Protein AF-K5C7A8-F1 (afdb_monomer_lite)

Radius of gyration: 26.24 Å; chains: 1; bounding box: 73×36×78 Å

Secondary structure (DSSP, 8-state):
----HHHHHHHHHHHHHHHHHHHHHHHHHHHHHHHHHHHHHHHHHHHHHHHHHHHHHHHHH-GGGGG-HHHHHHHHHHHHHHHHHHHHTHHHHHHHTT-TTHHHHHHHHHHHHTT--SHHHHHHHHTTTS--STT-HHHHHHHHS-HHHHHHHHHHHHHHHT-PPPS--

Structure (mmCIF, N/CA/C/O backbone):
data_AF-K5C7A8-F1
#
_entry.id   AF-K5C7A8-F1
#
loop_
_atom_site.group_PDB
_atom_site.id
_atom_site.type_symbol
_atom_site.label_atom_id
_atom_site.label_alt_id
_atom_site.label_comp_id
_atom_site.label_asym_id
_atom_site.label_entity_id
_atom_site.label_seq_id
_atom_site.pdbx_PDB_ins_code
_atom_site.Cartn_x
_atom_site.Cartn_y
_atom_site.Cartn_z
_atom_site.occupancy
_atom_site.B_iso_or_equiv
_atom_site.auth_seq_id
_atom_site.auth_comp_id
_atom_site.auth_asym_id
_atom_site.auth_atom_id
_atom_site.pdbx_PDB_model_num
ATOM 1 N N . MET A 1 1 ? -51.644 3.181 51.673 1.00 50.56 1 MET A N 1
ATOM 2 C CA . MET A 1 1 ? -50.481 2.270 51.764 1.00 50.56 1 MET A CA 1
ATOM 3 C C . MET A 1 1 ? -49.276 3.077 52.229 1.00 50.56 1 MET A C 1
ATOM 5 O O . MET A 1 1 ? -48.975 4.076 51.592 1.00 50.56 1 MET A O 1
ATOM 9 N N . ARG A 1 2 ? -48.647 2.728 53.361 1.00 65.00 2 ARG A N 1
ATOM 10 C CA . ARG A 1 2 ? -47.401 3.362 53.831 1.00 65.00 2 ARG A CA 1
ATOM 11 C C . ARG A 1 2 ? -46.245 2.425 53.489 1.00 65.00 2 ARG A C 1
ATOM 13 O O . ARG A 1 2 ? -46.192 1.329 54.034 1.00 65.00 2 ARG A O 1
ATOM 20 N N . PHE A 1 3 ? -45.373 2.838 52.574 1.00 69.94 3 PHE A N 1
ATOM 21 C CA . PHE A 1 3 ? -44.131 2.118 52.298 1.00 69.94 3 PHE A CA 1
ATOM 22 C C . PHE A 1 3 ? -43.175 2.286 53.477 1.00 69.94 3 PHE A C 1
ATOM 24 O O . PHE A 1 3 ? -43.045 3.386 54.021 1.00 69.94 3 PHE A O 1
ATOM 31 N N . THR A 1 4 ? -42.522 1.203 53.891 1.00 84.62 4 THR A N 1
ATOM 32 C CA . THR A 1 4 ? -41.481 1.277 54.920 1.00 84.62 4 THR A CA 1
ATOM 33 C C . THR A 1 4 ? -40.178 1.791 54.305 1.00 84.62 4 THR A C 1
ATOM 35 O O . THR A 1 4 ? -39.894 1.563 53.129 1.00 84.62 4 THR A O 1
ATOM 38 N N . LEU A 1 5 ? -39.360 2.492 55.095 1.00 84.06 5 LEU A N 1
ATOM 39 C CA . LEU A 1 5 ? -38.077 3.053 54.646 1.00 84.06 5 LEU A CA 1
ATOM 40 C C . LEU A 1 5 ? -37.174 1.989 53.989 1.00 84.06 5 LEU A C 1
ATOM 42 O O . LEU A 1 5 ? -36.522 2.246 52.981 1.00 84.06 5 LEU A O 1
ATOM 46 N N . THR A 1 6 ? -37.191 0.771 54.533 1.00 86.00 6 THR A N 1
ATOM 47 C CA . THR A 1 6 ? -36.468 -0.395 54.013 1.00 86.00 6 THR A CA 1
ATOM 48 C C . THR A 1 6 ? -36.939 -0.823 52.628 1.00 86.00 6 THR A C 1
ATOM 50 O O . THR A 1 6 ? -36.096 -1.166 51.801 1.00 86.00 6 THR A O 1
ATOM 53 N N . GLN A 1 7 ? -38.247 -0.770 52.344 1.00 85.94 7 GLN A N 1
ATOM 54 C CA . GLN A 1 7 ? -38.786 -1.060 51.010 1.00 85.94 7 GLN A CA 1
ATOM 55 C C . GLN A 1 7 ? -38.307 -0.024 49.994 1.00 85.94 7 GLN A C 1
ATOM 57 O O . GLN A 1 7 ? -37.833 -0.401 48.931 1.00 85.94 7 GLN A O 1
ATOM 62 N N . ILE A 1 8 ? -38.343 1.264 50.350 1.00 87.12 8 ILE A N 1
ATOM 63 C CA . ILE A 1 8 ? -37.875 2.345 49.471 1.00 87.12 8 ILE A CA 1
ATOM 64 C C . ILE A 1 8 ? -36.382 2.165 49.157 1.00 87.12 8 ILE A C 1
ATOM 66 O O . ILE A 1 8 ? -36.002 2.149 47.986 1.00 87.12 8 ILE A O 1
ATOM 70 N N . LEU A 1 9 ? -35.553 1.946 50.184 1.00 89.12 9 LEU A N 1
ATOM 71 C CA . LEU A 1 9 ? -34.108 1.723 50.043 1.00 89.12 9 LEU A CA 1
ATOM 72 C C . LEU A 1 9 ? -33.773 0.515 49.162 1.00 89.12 9 LEU A C 1
ATOM 74 O O . LEU A 1 9 ? -32.900 0.618 48.303 1.00 89.12 9 LEU A O 1
ATOM 78 N N . THR A 1 10 ? -34.473 -0.609 49.331 1.00 90.00 10 THR A N 1
ATOM 79 C CA . THR A 1 10 ? -34.242 -1.800 48.496 1.00 90.00 10 THR A CA 1
ATOM 80 C C . THR A 1 10 ? -34.631 -1.561 47.043 1.00 90.00 10 THR A C 1
ATOM 82 O O . THR A 1 10 ? -33.843 -1.895 46.161 1.00 90.00 10 THR A O 1
ATOM 85 N N . THR A 1 11 ? -35.77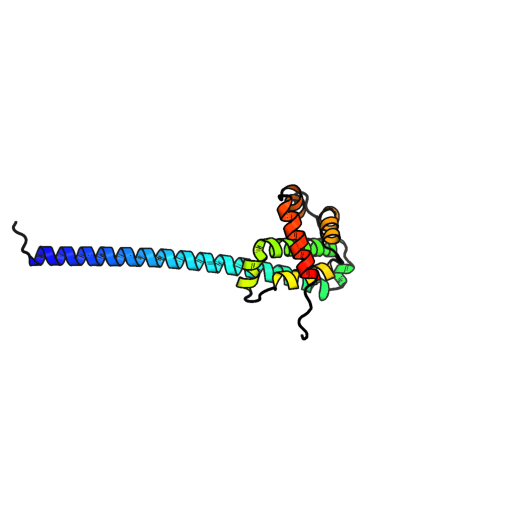1 -0.920 46.761 1.00 88.88 11 THR A N 1
ATOM 86 C CA . THR A 1 11 ? -36.122 -0.564 45.373 1.00 88.88 11 THR A CA 1
ATOM 87 C C . THR A 1 11 ? -35.112 0.383 44.736 1.00 88.88 11 THR A C 1
ATOM 89 O O . THR A 1 11 ? -34.716 0.154 43.596 1.00 88.88 11 THR A O 1
ATOM 92 N N . VAL A 1 12 ? -34.652 1.411 45.456 1.00 90.69 12 VAL A N 1
ATOM 93 C CA . VAL A 1 12 ? -33.639 2.343 44.936 1.00 90.69 12 VAL A CA 1
ATOM 94 C C . VAL A 1 12 ? -32.332 1.611 44.645 1.00 90.69 12 VAL A C 1
ATOM 96 O O . VAL A 1 12 ? -31.749 1.820 43.584 1.00 90.69 12 VAL A O 1
ATOM 99 N N . LEU A 1 13 ? -31.902 0.712 45.536 1.00 93.31 13 LEU A N 1
ATOM 100 C CA . LEU A 1 13 ? -30.698 -0.089 45.333 1.00 93.31 13 LEU A CA 1
ATOM 101 C C . LEU A 1 13 ? -30.821 -0.979 44.090 1.00 93.31 13 LEU A C 1
ATOM 103 O O . LEU A 1 13 ? -29.916 -0.980 43.263 1.00 93.31 13 LEU A O 1
ATOM 107 N N . VAL A 1 14 ? -31.941 -1.692 43.926 1.00 92.75 14 VAL A N 1
ATOM 108 C CA . VAL A 1 14 ? -32.181 -2.575 42.771 1.00 92.75 14 VAL A CA 1
ATOM 109 C C . VAL A 1 14 ? -32.202 -1.785 41.463 1.00 92.75 14 VAL A C 1
ATOM 111 O O . VAL A 1 14 ? -31.564 -2.194 40.495 1.00 92.75 14 VAL A O 1
ATOM 114 N N . VAL A 1 15 ? -32.881 -0.635 41.432 1.00 91.94 15 VAL A N 1
ATOM 115 C CA . VAL A 1 15 ? -32.921 0.234 40.245 1.00 91.94 15 VAL A CA 1
ATOM 116 C C . VAL A 1 15 ? -31.531 0.784 39.926 1.00 91.94 15 VAL A C 1
ATOM 118 O O . VAL A 1 15 ? -31.113 0.740 38.770 1.00 91.94 15 VAL A O 1
ATOM 121 N N . ALA A 1 16 ? -30.784 1.247 40.931 1.00 91.06 16 ALA A N 1
ATOM 122 C CA . ALA A 1 16 ? -29.423 1.745 40.745 1.00 91.06 16 ALA A CA 1
ATOM 123 C C . ALA A 1 16 ? -28.480 0.653 40.213 1.00 91.06 16 ALA A C 1
ATOM 125 O O . ALA A 1 16 ? -27.712 0.907 39.285 1.00 91.06 16 ALA A O 1
ATOM 126 N N . LEU A 1 17 ? -28.576 -0.572 40.743 1.00 92.88 17 LEU A N 1
ATOM 127 C CA . LEU A 1 17 ? -27.796 -1.720 40.272 1.00 92.88 17 LEU A CA 1
ATOM 128 C C . LEU A 1 17 ? -28.170 -2.100 38.834 1.00 92.88 17 LEU A C 1
ATOM 130 O O . LEU A 1 17 ? -27.284 -2.338 38.016 1.00 92.88 17 LEU A O 1
ATOM 134 N N . GLY A 1 18 ? -29.466 -2.102 38.508 1.00 9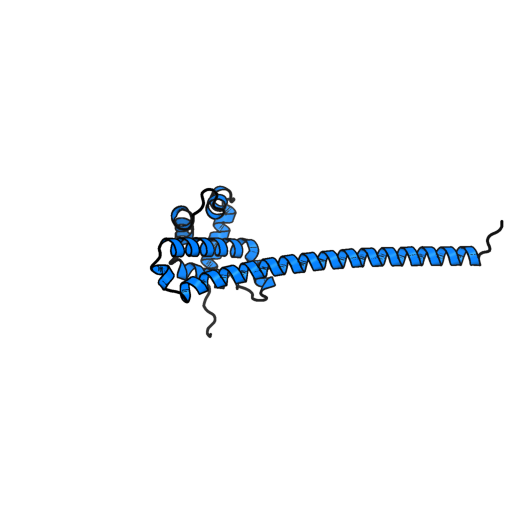1.25 18 GLY A N 1
ATOM 135 C CA . GLY A 1 18 ? -29.963 -2.364 37.158 1.00 91.25 18 GLY A CA 1
ATOM 136 C C . GLY A 1 18 ? -29.453 -1.342 36.141 1.00 91.25 18 GLY A C 1
ATOM 137 O O . GLY A 1 18 ? -28.914 -1.723 35.103 1.00 91.25 18 GLY A O 1
ATOM 138 N N . LEU A 1 19 ? -29.537 -0.047 36.459 1.00 92.19 19 LEU A N 1
ATOM 139 C CA . LEU A 1 19 ? -29.013 1.022 35.603 1.00 92.19 19 LEU A CA 1
ATOM 140 C C . LEU A 1 19 ? -27.489 0.934 35.440 1.00 92.19 19 LEU A C 1
ATOM 142 O O . LEU A 1 19 ? -26.982 1.111 34.332 1.00 92.19 19 LEU A O 1
ATOM 146 N N . ALA A 1 20 ? -26.755 0.616 36.512 1.00 90.31 20 ALA A N 1
ATOM 147 C CA . ALA A 1 20 ? -25.307 0.431 36.453 1.00 90.31 20 ALA A CA 1
ATOM 148 C C . ALA A 1 20 ? -24.909 -0.761 35.563 1.00 90.31 20 ALA A C 1
ATOM 150 O O . ALA A 1 20 ? -23.970 -0.646 34.770 1.00 90.31 20 ALA A O 1
ATOM 151 N N . LEU A 1 21 ? -25.639 -1.879 35.647 1.00 92.69 21 LEU A N 1
ATOM 152 C CA . LEU A 1 21 ? -25.428 -3.061 34.807 1.00 92.69 21 LEU A CA 1
ATOM 153 C C . LEU A 1 21 ? -25.701 -2.762 33.330 1.00 92.69 21 LEU A C 1
ATOM 155 O O . LEU A 1 21 ? -24.845 -3.045 32.494 1.00 92.69 21 LEU A O 1
ATOM 159 N N . VAL A 1 22 ? -26.832 -2.123 33.013 1.00 92.94 22 VAL A N 1
ATOM 160 C CA . VAL A 1 22 ? -27.176 -1.728 31.634 1.00 92.94 22 VAL A CA 1
ATOM 161 C C . VAL A 1 22 ? -26.140 -0.752 31.073 1.00 92.94 22 VAL A C 1
ATOM 163 O O . VAL A 1 22 ? -25.651 -0.939 29.958 1.00 92.94 22 VAL A O 1
ATOM 166 N N . GLY A 1 23 ? -25.732 0.249 31.859 1.00 90.19 23 GLY A N 1
ATOM 167 C CA . GLY A 1 23 ? -24.693 1.199 31.457 1.00 90.19 23 GLY A CA 1
ATOM 168 C C . GLY A 1 23 ? -23.325 0.539 31.248 1.00 90.19 23 GLY A C 1
ATOM 169 O O . GLY A 1 23 ? -22.569 0.928 30.356 1.00 90.19 23 GLY A O 1
ATOM 170 N N . SER A 1 24 ? -22.989 -0.483 32.038 1.00 91.88 24 SER A N 1
ATOM 171 C CA . SER A 1 24 ? -21.784 -1.287 31.820 1.00 91.88 24 SER A CA 1
ATOM 172 C C . SER A 1 24 ? -21.881 -2.108 30.533 1.00 91.88 24 SER A C 1
ATOM 174 O O . SER A 1 24 ? -20.982 -2.045 29.695 1.00 91.88 24 SER A O 1
ATOM 176 N N . GLN A 1 25 ? -22.995 -2.815 30.330 1.00 93.88 25 GLN A N 1
ATOM 177 C CA . GLN A 1 25 ? -23.234 -3.642 29.148 1.00 93.88 25 GLN A CA 1
ATOM 178 C C . GLN A 1 25 ? -23.166 -2.822 27.857 1.00 93.88 25 GLN A C 1
ATOM 180 O O . GLN A 1 25 ? -22.509 -3.242 26.908 1.00 93.88 25 GLN A O 1
ATOM 185 N N . PHE A 1 26 ? -23.761 -1.628 27.838 1.00 93.94 26 PHE A N 1
ATOM 186 C CA . PHE A 1 26 ? -23.703 -0.736 26.682 1.00 93.94 26 PHE A CA 1
ATOM 187 C C . PHE A 1 26 ? -22.263 -0.312 26.349 1.00 93.94 26 PHE A C 1
ATOM 189 O O . PHE A 1 26 ? -21.835 -0.412 25.201 1.00 93.94 26 PHE A O 1
ATOM 196 N N . ARG A 1 27 ? -21.467 0.073 27.359 1.00 93.38 27 ARG A N 1
ATOM 197 C CA . ARG A 1 27 ? -20.040 0.394 27.164 1.00 93.38 27 ARG A CA 1
ATOM 198 C C . ARG A 1 27 ? -19.242 -0.806 26.657 1.00 93.38 27 ARG A C 1
ATOM 200 O O . ARG A 1 27 ? -18.362 -0.638 25.816 1.00 93.38 27 ARG A O 1
ATOM 207 N N . HIS A 1 28 ? -19.536 -2.008 27.150 1.00 93.50 28 HIS A N 1
ATOM 208 C CA . HIS A 1 28 ? -18.898 -3.230 26.663 1.00 93.50 28 HIS A CA 1
ATOM 209 C C . HIS A 1 28 ? -19.262 -3.524 25.206 1.00 93.50 28 HIS A C 1
ATOM 211 O O . HIS A 1 28 ? -18.361 -3.796 24.419 1.00 93.50 28 HIS A O 1
ATOM 217 N N . GLN A 1 29 ? -20.532 -3.395 24.820 1.00 94.19 29 GLN A N 1
ATOM 218 C CA . GLN A 1 29 ? -20.968 -3.577 23.431 1.00 94.19 29 GLN A CA 1
ATOM 219 C C . GLN A 1 29 ? -20.298 -2.578 22.484 1.00 94.19 29 GLN A C 1
ATOM 221 O O . GLN A 1 29 ? -19.803 -2.974 21.433 1.00 94.19 29 GLN A O 1
ATOM 226 N N . GLN A 1 30 ? -20.199 -1.306 22.878 1.00 94.06 30 GLN A N 1
ATOM 227 C CA . GLN A 1 30 ? -19.485 -0.297 22.090 1.00 94.06 30 GLN A CA 1
ATOM 228 C C . GLN A 1 30 ? -18.001 -0.634 21.916 1.00 94.06 30 GLN A C 1
ATOM 230 O O . GLN A 1 30 ? -17.461 -0.489 20.822 1.00 94.06 30 GLN A O 1
ATOM 235 N N . ARG A 1 31 ? -17.337 -1.108 22.978 1.00 93.94 31 ARG A N 1
ATOM 236 C CA . ARG A 1 31 ? -15.931 -1.533 22.904 1.00 93.94 31 ARG A CA 1
ATOM 237 C C . ARG A 1 31 ? -15.744 -2.740 21.993 1.00 93.94 31 ARG A C 1
ATOM 239 O O . ARG A 1 31 ? -14.798 -2.747 21.217 1.00 93.94 31 ARG A O 1
ATOM 246 N N . ILE A 1 32 ? -16.632 -3.731 22.073 1.00 94.56 32 ILE A N 1
ATOM 247 C CA . ILE A 1 32 ? -16.585 -4.912 21.202 1.00 94.56 32 ILE A CA 1
ATOM 248 C C . ILE A 1 32 ? -16.750 -4.487 19.741 1.00 94.56 32 ILE A C 1
ATOM 250 O O . ILE A 1 32 ? -15.890 -4.811 18.934 1.00 94.56 32 ILE A O 1
ATOM 254 N N . ALA A 1 33 ? -17.763 -3.676 19.421 1.00 93.62 33 ALA A N 1
ATOM 255 C CA . ALA A 1 33 ? -17.981 -3.192 18.057 1.00 93.62 33 ALA A CA 1
ATOM 256 C C . ALA A 1 33 ? -16.785 -2.383 17.518 1.00 93.62 33 ALA A C 1
ATOM 258 O O . ALA A 1 33 ? -16.401 -2.526 16.358 1.00 93.62 33 ALA A O 1
ATOM 259 N N . ALA A 1 34 ? -16.157 -1.558 18.365 1.00 93.12 34 ALA A N 1
ATOM 260 C CA . ALA A 1 34 ? -14.951 -0.821 17.993 1.00 93.12 34 ALA A CA 1
ATOM 261 C C . ALA A 1 34 ? -13.762 -1.755 17.705 1.00 93.12 34 ALA A C 1
ATOM 263 O O . ALA A 1 34 ? -13.042 -1.545 16.730 1.00 93.12 34 ALA A O 1
ATOM 264 N N . LEU A 1 35 ? -13.574 -2.801 18.516 1.00 94.31 35 LEU A N 1
ATOM 265 C CA . LEU A 1 35 ? -12.527 -3.806 18.307 1.00 94.31 35 LEU A CA 1
ATOM 266 C C . LEU A 1 35 ? -12.779 -4.647 17.052 1.00 94.31 35 LEU A C 1
ATOM 268 O O . LEU A 1 35 ? -11.846 -4.895 16.296 1.00 94.31 35 LEU A O 1
ATOM 272 N N . GLU A 1 36 ? -14.023 -5.050 16.799 1.00 94.62 36 GLU A N 1
ATOM 273 C CA . GLU A 1 36 ? -14.407 -5.772 15.581 1.00 94.62 36 GLU A CA 1
ATOM 274 C C . GLU A 1 36 ? -14.123 -4.937 14.332 1.00 94.62 36 GLU A C 1
ATOM 276 O O . GLU A 1 36 ? -13.540 -5.439 13.370 1.00 94.62 36 GLU A O 1
ATOM 281 N N . HIS A 1 37 ? -14.465 -3.646 14.364 1.00 93.69 37 HIS A N 1
ATOM 282 C CA . HIS A 1 37 ? -14.154 -2.739 13.267 1.00 93.69 37 HIS A CA 1
ATOM 283 C C . HIS A 1 37 ? -12.642 -2.583 13.067 1.00 93.69 37 HIS A C 1
ATOM 285 O O . HIS A 1 37 ? -12.168 -2.659 11.935 1.00 93.69 37 HIS A O 1
ATOM 291 N N . ALA A 1 38 ? -11.876 -2.413 14.149 1.00 91.25 38 ALA A N 1
ATOM 292 C CA . ALA A 1 38 ? -10.421 -2.303 14.080 1.00 91.25 38 ALA A CA 1
ATOM 293 C C . ALA A 1 38 ? -9.773 -3.577 13.511 1.00 91.25 38 ALA A C 1
ATOM 295 O O . ALA A 1 38 ? -8.923 -3.486 12.628 1.00 91.25 38 ALA A O 1
ATOM 296 N N . LEU A 1 39 ? -10.220 -4.760 13.948 1.00 93.31 39 LEU A N 1
ATOM 297 C CA . LEU A 1 39 ? -9.759 -6.046 13.414 1.00 93.31 39 LEU A CA 1
ATOM 298 C C . LEU A 1 39 ? -10.098 -6.206 11.932 1.00 93.31 39 LEU A C 1
ATOM 300 O O . LEU A 1 39 ? -9.276 -6.701 11.162 1.00 93.31 39 LEU A O 1
ATOM 304 N N . TYR A 1 40 ? -11.297 -5.793 11.520 1.00 93.75 40 TYR A N 1
ATOM 305 C CA . TYR A 1 40 ? -11.693 -5.824 10.117 1.00 93.75 40 TYR A CA 1
ATOM 306 C C . TYR A 1 40 ? -10.811 -4.912 9.254 1.00 93.75 40 TYR A C 1
ATOM 308 O O . TYR A 1 40 ? -10.354 -5.339 8.195 1.00 93.75 40 TYR A O 1
ATOM 316 N N . GLN A 1 41 ? -10.526 -3.687 9.714 1.00 93.00 41 GLN A N 1
ATOM 317 C CA . GLN A 1 41 ? -9.629 -2.775 8.996 1.00 93.00 41 GLN A CA 1
ATOM 318 C C . GLN A 1 41 ? -8.209 -3.331 8.914 1.00 93.00 41 GLN A C 1
ATOM 320 O O . GLN A 1 41 ? -7.677 -3.424 7.815 1.00 93.00 41 GLN A O 1
ATOM 325 N N . ALA A 1 42 ? -7.646 -3.805 10.029 1.00 91.62 42 ALA A N 1
ATOM 326 C CA . ALA A 1 42 ? -6.303 -4.380 10.047 1.00 91.62 42 ALA A CA 1
ATOM 327 C C . ALA A 1 42 ? -6.171 -5.570 9.082 1.00 91.62 42 ALA A C 1
ATOM 329 O O . ALA A 1 42 ? -5.217 -5.641 8.315 1.00 91.62 42 ALA A O 1
ATOM 330 N N . ARG A 1 43 ? -7.163 -6.472 9.036 1.00 93.62 43 ARG A N 1
ATOM 331 C CA . ARG A 1 43 ? -7.176 -7.579 8.061 1.00 93.62 43 ARG A CA 1
ATOM 332 C C . ARG A 1 43 ? -7.233 -7.092 6.619 1.00 93.62 43 ARG A C 1
ATOM 334 O O . ARG A 1 43 ? -6.579 -7.671 5.759 1.00 93.62 43 ARG A O 1
ATOM 341 N N . LYS A 1 44 ? -8.017 -6.048 6.349 1.00 94.62 44 LYS A N 1
ATOM 342 C CA . LYS A 1 44 ? -8.076 -5.431 5.022 1.00 94.62 44 LYS A CA 1
ATOM 343 C C . LYS A 1 44 ? -6.717 -4.838 4.634 1.00 94.62 44 LYS A C 1
ATOM 345 O O . LYS A 1 44 ? -6.303 -5.010 3.494 1.00 94.62 44 LYS A O 1
ATOM 350 N N . ASP A 1 45 ? -6.037 -4.173 5.563 1.00 94.38 45 ASP A N 1
ATOM 351 C CA . ASP A 1 45 ? -4.698 -3.612 5.356 1.00 94.38 45 ASP A CA 1
ATOM 352 C C . ASP A 1 45 ? -3.649 -4.697 5.089 1.00 94.38 45 ASP A C 1
ATOM 354 O O . ASP A 1 45 ? -2.910 -4.601 4.110 1.00 94.38 45 ASP A O 1
ATOM 358 N N . MET A 1 46 ? -3.644 -5.778 5.877 1.00 93.50 46 MET A N 1
ATOM 359 C CA . MET A 1 46 ? -2.767 -6.931 5.627 1.00 93.50 46 MET A CA 1
ATOM 360 C C . MET A 1 46 ? -3.039 -7.563 4.259 1.00 93.50 46 MET A C 1
ATOM 362 O O . MET A 1 46 ? -2.100 -7.857 3.529 1.00 93.50 46 MET A O 1
ATOM 366 N N . ALA A 1 47 ? -4.308 -7.709 3.866 1.00 94.50 47 ALA A N 1
ATOM 367 C CA . ALA A 1 47 ? -4.656 -8.264 2.560 1.00 94.50 47 ALA A CA 1
ATOM 368 C C . ALA A 1 47 ? -4.133 -7.405 1.395 1.00 94.50 47 ALA A C 1
ATOM 370 O O . ALA A 1 47 ? -3.730 -7.950 0.370 1.00 94.50 47 ALA A O 1
ATOM 371 N N . ILE A 1 48 ? -4.107 -6.073 1.541 1.00 93.56 48 ILE A N 1
ATOM 372 C CA . ILE A 1 48 ? -3.509 -5.173 0.541 1.00 93.56 48 ILE A CA 1
ATOM 373 C C . ILE A 1 48 ? -1.997 -5.418 0.436 1.00 93.56 48 ILE A C 1
ATOM 375 O O . ILE A 1 48 ? -1.472 -5.518 -0.675 1.00 93.56 48 ILE A O 1
ATOM 379 N N . ALA A 1 49 ? -1.314 -5.555 1.575 1.00 93.75 49 ALA A N 1
ATOM 380 C CA . ALA A 1 49 ? 0.119 -5.835 1.619 1.00 93.75 49 ALA A CA 1
ATOM 381 C C . ALA A 1 49 ? 0.466 -7.191 0.981 1.00 93.75 49 ALA A C 1
ATOM 383 O O . ALA A 1 49 ? 1.334 -7.285 0.109 1.00 93.75 49 ALA A O 1
ATOM 384 N N . GLU A 1 50 ? -0.261 -8.241 1.368 1.00 94.81 50 GLU A N 1
ATOM 385 C CA . GLU A 1 50 ? -0.091 -9.597 0.842 1.00 94.81 50 GLU A CA 1
ATOM 386 C C . GLU A 1 50 ? -0.355 -9.656 -0.663 1.00 94.81 50 GLU A C 1
ATOM 388 O O . GLU A 1 50 ? 0.435 -10.244 -1.401 1.00 94.81 50 GLU A O 1
ATOM 393 N N . TYR A 1 51 ? -1.420 -9.001 -1.134 1.00 95.38 51 TYR A N 1
ATOM 394 C CA . TYR A 1 51 ? -1.761 -8.946 -2.553 1.00 95.38 51 TYR A CA 1
ATOM 395 C C . TYR A 1 51 ? -0.663 -8.281 -3.392 1.00 95.38 51 TYR A C 1
ATOM 397 O O . TYR A 1 51 ? -0.258 -8.817 -4.430 1.00 95.38 51 TYR A O 1
ATOM 405 N N . GLY A 1 52 ? -0.142 -7.139 -2.930 1.00 93.00 52 GLY A N 1
ATOM 406 C CA . GLY A 1 52 ? 0.963 -6.457 -3.600 1.00 93.00 52 GLY A CA 1
ATOM 407 C C . GLY A 1 52 ? 2.207 -7.342 -3.668 1.00 93.00 52 GLY A C 1
ATOM 408 O O . GLY A 1 52 ? 2.775 -7.540 -4.744 1.00 93.00 52 GLY A O 1
ATOM 409 N N . SER A 1 53 ? 2.597 -7.937 -2.537 1.00 93.69 53 SER A N 1
ATOM 410 C CA . SER A 1 53 ? 3.754 -8.838 -2.467 1.00 93.69 53 SER A CA 1
ATOM 411 C C . SER A 1 53 ? 3.603 -10.052 -3.389 1.00 93.69 53 SER A C 1
ATOM 413 O O . SER A 1 53 ? 4.535 -10.374 -4.129 1.00 93.69 53 SER A O 1
ATOM 415 N N . ALA A 1 54 ? 2.425 -10.683 -3.403 1.00 94.62 54 ALA A N 1
ATOM 416 C CA . ALA A 1 54 ? 2.127 -11.817 -4.271 1.00 94.62 54 ALA A CA 1
ATOM 417 C C . ALA A 1 54 ? 2.222 -11.439 -5.756 1.00 94.62 54 ALA A C 1
ATOM 419 O O . ALA A 1 54 ? 2.791 -12.193 -6.540 1.00 94.62 54 ALA A O 1
ATOM 420 N N . SER A 1 55 ? 1.740 -10.254 -6.140 1.00 93.62 55 SER A N 1
ATOM 421 C CA . SER A 1 55 ? 1.827 -9.764 -7.524 1.00 93.62 55 SER A CA 1
ATOM 422 C C . SER A 1 55 ? 3.280 -9.604 -7.988 1.00 93.62 55 SER A C 1
ATOM 424 O O . SER A 1 55 ? 3.629 -10.033 -9.087 1.00 93.62 55 SER A O 1
ATOM 426 N N . CYS A 1 56 ? 4.156 -9.072 -7.127 1.00 93.50 56 CYS A N 1
ATOM 427 C CA . CYS A 1 56 ? 5.595 -9.001 -7.400 1.00 93.50 56 CYS A CA 1
ATOM 428 C C . CYS A 1 56 ? 6.239 -10.395 -7.480 1.00 93.50 56 CYS A C 1
ATOM 430 O O . CYS A 1 56 ? 6.993 -10.677 -8.408 1.00 93.50 56 CYS A O 1
ATOM 432 N N . GLN A 1 57 ? 5.918 -11.284 -6.535 1.00 94.06 57 GLN A N 1
ATOM 433 C CA . GLN A 1 57 ? 6.432 -12.660 -6.514 1.00 94.06 57 GLN A CA 1
ATOM 434 C C . GLN A 1 57 ? 6.026 -13.453 -7.758 1.00 94.06 57 GLN A C 1
ATOM 436 O O . GLN A 1 57 ? 6.817 -14.256 -8.248 1.00 94.06 57 GLN A O 1
ATOM 441 N N . LEU A 1 58 ? 4.820 -13.225 -8.287 1.00 92.38 58 LEU A N 1
ATOM 442 C CA . LEU A 1 58 ? 4.381 -13.856 -9.526 1.00 92.38 58 LEU A CA 1
ATOM 443 C C . LEU A 1 58 ? 5.304 -13.486 -10.689 1.00 92.38 58 LEU A C 1
ATOM 445 O O . LEU A 1 58 ? 5.744 -14.388 -11.390 1.00 92.38 58 LEU A O 1
ATOM 449 N N . LEU A 1 59 ? 5.661 -12.212 -10.872 1.00 89.75 59 LEU A N 1
ATOM 450 C CA . LEU A 1 59 ? 6.605 -11.828 -11.933 1.00 89.75 59 LEU A CA 1
ATOM 451 C C . LEU A 1 59 ? 8.010 -12.402 -11.715 1.00 89.75 59 LEU A C 1
ATOM 453 O O . LEU A 1 59 ? 8.636 -12.867 -12.664 1.00 89.75 59 LEU A O 1
ATOM 457 N N . GLU A 1 60 ? 8.501 -12.407 -10.476 1.00 90.62 60 GLU A N 1
ATOM 458 C CA . GLU A 1 60 ? 9.859 -12.871 -10.165 1.00 90.62 60 GLU A CA 1
ATOM 459 C C . GLU A 1 60 ? 10.036 -14.385 -10.319 1.00 90.62 60 GLU A C 1
ATOM 461 O O . GLU A 1 60 ? 11.046 -14.846 -10.853 1.00 90.62 60 GLU A O 1
ATOM 466 N N . PHE A 1 61 ? 9.071 -15.178 -9.848 1.00 91.56 61 PHE A N 1
ATOM 467 C CA . PHE A 1 61 ? 9.181 -16.639 -9.849 1.00 91.56 61 PHE A CA 1
ATOM 468 C C . PHE A 1 61 ? 8.692 -17.287 -11.143 1.00 91.56 61 PHE A C 1
ATOM 470 O O . PHE A 1 61 ? 8.964 -18.467 -11.387 1.00 91.56 61 PHE A O 1
ATOM 477 N N . HIS A 1 62 ? 7.994 -16.536 -11.992 1.00 88.56 62 HIS A N 1
ATOM 478 C CA . HIS A 1 62 ? 7.407 -17.049 -13.221 1.00 88.56 62 HIS A CA 1
ATOM 479 C C . HIS A 1 62 ? 7.813 -16.199 -14.431 1.00 88.56 62 HIS A C 1
ATOM 481 O O . HIS A 1 62 ? 6.988 -15.492 -15.007 1.00 88.56 62 HIS A O 1
ATOM 487 N N . PRO A 1 63 ? 9.073 -16.322 -14.891 1.00 82.19 63 PRO A N 1
ATOM 488 C CA . PRO A 1 63 ? 9.595 -15.506 -15.986 1.00 82.19 63 PRO A CA 1
ATOM 489 C C . PRO A 1 63 ? 8.859 -15.708 -17.321 1.00 82.19 63 PRO A C 1
ATOM 491 O O . PRO A 1 63 ? 8.921 -14.842 -18.183 1.00 82.19 63 PRO A O 1
ATOM 494 N N . HIS A 1 64 ? 8.095 -16.793 -17.483 1.00 86.81 64 HIS A N 1
ATOM 495 C CA . HIS A 1 64 ? 7.230 -16.995 -18.650 1.00 86.81 64 HIS A CA 1
ATOM 496 C C . HIS A 1 64 ? 6.142 -15.919 -18.797 1.00 86.81 64 HIS A C 1
ATOM 498 O O . HIS A 1 64 ? 5.606 -15.746 -19.888 1.00 86.81 64 HIS A O 1
ATOM 504 N N . PHE A 1 65 ? 5.814 -15.172 -17.734 1.00 85.25 65 PHE A N 1
ATOM 505 C CA . PHE A 1 65 ? 4.931 -14.014 -17.855 1.00 85.25 65 PHE A CA 1
ATOM 506 C C . PHE A 1 65 ? 5.530 -12.916 -18.734 1.00 85.25 65 PHE A C 1
ATOM 508 O O . PHE A 1 65 ? 4.765 -12.219 -19.391 1.00 85.25 65 PHE A O 1
ATOM 515 N N . TYR A 1 66 ? 6.860 -12.787 -18.815 1.00 84.62 66 TYR A N 1
ATOM 516 C CA . TYR A 1 66 ? 7.498 -11.831 -19.727 1.00 84.62 66 TYR A CA 1
ATOM 517 C C . TYR A 1 66 ? 7.291 -12.194 -21.205 1.00 84.62 66 TYR A C 1
ATOM 519 O O . TYR A 1 66 ? 7.292 -11.304 -22.054 1.00 84.62 66 TYR A O 1
ATOM 527 N N . ASP A 1 67 ? 7.057 -13.475 -21.504 1.00 89.50 67 ASP A N 1
ATOM 528 C CA . ASP A 1 67 ? 6.806 -13.969 -22.861 1.00 89.50 67 ASP A CA 1
ATOM 529 C C . ASP A 1 67 ? 5.331 -13.820 -23.291 1.00 89.50 67 ASP A C 1
ATOM 531 O O . ASP A 1 67 ? 5.022 -13.947 -24.477 1.00 89.50 67 ASP A O 1
ATOM 535 N N . ASP A 1 68 ? 4.417 -13.523 -22.356 1.00 91.00 68 ASP A N 1
ATOM 536 C CA . ASP A 1 68 ? 3.007 -13.226 -22.630 1.00 91.00 68 ASP A CA 1
ATOM 537 C C . ASP A 1 68 ? 2.689 -11.740 -22.371 1.00 91.00 68 ASP A C 1
ATOM 539 O O . ASP A 1 68 ? 2.443 -11.336 -21.227 1.00 91.00 68 ASP A O 1
ATOM 543 N N . PRO A 1 69 ? 2.592 -10.913 -23.430 1.00 88.06 69 PRO A N 1
ATOM 544 C CA . PRO A 1 69 ? 2.317 -9.486 -23.303 1.00 88.06 69 PRO A CA 1
ATOM 545 C C . PRO A 1 69 ? 1.019 -9.159 -22.558 1.00 88.06 69 PRO A C 1
ATOM 547 O O . PRO A 1 69 ? 0.927 -8.096 -21.943 1.00 88.06 69 PRO A O 1
ATOM 550 N N . SER A 1 70 ? 0.009 -10.034 -22.615 1.00 88.50 70 SER A N 1
ATOM 551 C CA . SER A 1 70 ? -1.280 -9.784 -21.961 1.00 88.50 70 SER A CA 1
ATOM 552 C C . SER A 1 70 ? -1.166 -9.974 -20.453 1.00 88.50 70 SER A C 1
ATOM 554 O O . SER A 1 70 ? -1.580 -9.099 -19.690 1.00 88.50 70 SER A O 1
ATOM 556 N N . SER A 1 71 ? -0.550 -11.079 -20.029 1.00 88.62 71 SER A N 1
ATOM 557 C CA . SER A 1 71 ? -0.316 -11.370 -18.615 1.00 88.62 71 SER A CA 1
ATOM 558 C C . SER A 1 71 ? 0.676 -10.396 -17.984 1.00 88.62 71 SER A C 1
ATOM 560 O O . SER A 1 71 ? 0.419 -9.897 -16.890 1.00 88.62 71 SER A O 1
ATOM 562 N N . LEU A 1 72 ? 1.755 -10.040 -18.690 1.00 90.56 72 LEU A N 1
ATOM 563 C CA . LEU A 1 72 ? 2.697 -9.016 -18.231 1.00 90.56 72 LEU A CA 1
ATOM 564 C C . LEU A 1 72 ? 2.008 -7.662 -18.049 1.00 90.56 72 LEU A C 1
ATOM 566 O O . LEU A 1 72 ? 2.206 -6.984 -17.043 1.00 90.56 72 LEU A O 1
ATOM 570 N N . ARG A 1 73 ? 1.171 -7.260 -19.013 1.00 90.75 73 ARG A N 1
ATOM 571 C CA . ARG A 1 73 ? 0.421 -6.003 -18.933 1.00 90.75 73 ARG A CA 1
ATOM 572 C C . ARG A 1 73 ? -0.545 -5.998 -17.745 1.00 90.75 73 ARG A C 1
ATOM 574 O O . ARG A 1 73 ? -0.638 -4.980 -17.064 1.00 90.75 73 ARG A O 1
ATOM 581 N N . PHE A 1 74 ? -1.220 -7.116 -17.482 1.00 91.31 74 PHE A N 1
ATOM 582 C CA . PHE A 1 74 ? -2.086 -7.274 -16.313 1.00 91.31 74 PHE A CA 1
ATOM 583 C C . PHE A 1 74 ? -1.300 -7.191 -14.996 1.00 91.31 74 PHE A C 1
ATOM 585 O O . PHE A 1 74 ? -1.650 -6.403 -14.125 1.00 91.31 74 PHE A O 1
ATOM 592 N N . LEU A 1 75 ? -0.199 -7.932 -14.859 1.00 92.69 75 LEU A N 1
ATOM 593 C CA . L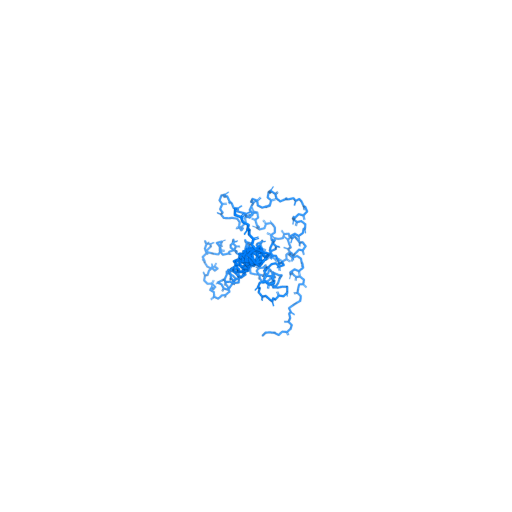EU A 1 75 ? 0.611 -7.905 -13.637 1.00 92.69 75 LEU A CA 1
ATOM 594 C C . LEU A 1 75 ? 1.236 -6.527 -13.392 1.00 92.69 75 LEU A C 1
ATOM 596 O O . LEU A 1 75 ? 1.224 -6.043 -12.263 1.00 92.69 75 LEU A O 1
ATOM 600 N N . ASN A 1 76 ? 1.701 -5.848 -14.442 1.00 93.69 76 ASN A N 1
ATOM 601 C CA . ASN A 1 76 ? 2.212 -4.484 -14.321 1.00 93.69 76 ASN A CA 1
ATOM 602 C C . ASN A 1 76 ? 1.141 -3.509 -13.815 1.00 93.69 76 ASN A C 1
ATOM 604 O O . ASN A 1 76 ? 1.436 -2.646 -12.988 1.00 93.69 76 ASN A O 1
ATOM 608 N N . HIS A 1 77 ? -0.102 -3.660 -14.282 1.00 93.38 77 HIS A N 1
ATOM 609 C CA . HIS A 1 77 ? -1.239 -2.900 -13.772 1.00 93.38 77 HIS A CA 1
ATOM 610 C C . HIS A 1 77 ? -1.481 -3.171 -12.282 1.00 93.38 77 HIS A C 1
ATOM 612 O O . HIS A 1 77 ? -1.536 -2.226 -11.495 1.00 93.38 77 HIS A O 1
ATOM 618 N N . GLU A 1 78 ? -1.575 -4.440 -11.874 1.00 94.12 78 GLU A N 1
ATOM 619 C CA . GLU A 1 78 ? -1.862 -4.798 -10.477 1.00 94.12 78 GLU A CA 1
ATOM 620 C C . GLU A 1 78 ? -0.752 -4.355 -9.517 1.00 94.12 78 GLU A C 1
ATOM 622 O O . GLU A 1 78 ? -1.027 -3.888 -8.408 1.00 94.12 78 GLU A O 1
ATOM 627 N N . ILE A 1 79 ? 0.510 -4.413 -9.949 1.00 95.19 79 ILE A N 1
ATOM 628 C CA . ILE A 1 79 ? 1.643 -3.898 -9.174 1.00 95.19 79 ILE A CA 1
ATOM 629 C C . ILE A 1 79 ? 1.572 -2.372 -9.067 1.00 95.19 79 ILE A C 1
ATOM 631 O O . ILE A 1 79 ? 1.720 -1.825 -7.972 1.00 95.19 79 ILE A O 1
ATOM 635 N N . ALA A 1 80 ? 1.296 -1.670 -10.169 1.00 94.38 80 ALA A N 1
ATOM 636 C CA . ALA A 1 80 ? 1.164 -0.215 -10.161 1.00 94.38 80 ALA A CA 1
ATOM 637 C C . ALA A 1 80 ? 0.006 0.252 -9.261 1.00 94.38 80 ALA A C 1
ATOM 639 O O . ALA A 1 80 ? 0.162 1.191 -8.475 1.00 94.38 80 ALA A O 1
ATOM 640 N N . ARG A 1 81 ? -1.131 -0.448 -9.313 1.00 93.19 81 ARG A N 1
ATOM 641 C CA . ARG A 1 81 ? -2.271 -0.241 -8.413 1.00 93.19 81 ARG A CA 1
ATOM 642 C C . ARG A 1 81 ? -1.905 -0.521 -6.962 1.00 93.19 81 ARG A C 1
ATOM 644 O O . ARG A 1 81 ? -2.246 0.265 -6.081 1.00 93.19 81 ARG A O 1
ATOM 651 N N . SER A 1 82 ? -1.153 -1.585 -6.709 1.00 95.19 82 SER A N 1
ATOM 652 C CA . SER A 1 82 ? -0.685 -1.919 -5.364 1.00 95.19 82 SER A CA 1
ATOM 653 C C . SER A 1 82 ? 0.237 -0.841 -4.789 1.00 95.19 82 SER A C 1
ATOM 655 O O . SER A 1 82 ? 0.105 -0.523 -3.610 1.00 95.19 82 SER A O 1
ATOM 657 N N . ILE A 1 83 ? 1.118 -0.226 -5.591 1.00 95.56 83 ILE A N 1
ATOM 658 C CA . ILE A 1 83 ? 1.947 0.917 -5.153 1.00 95.56 83 ILE A CA 1
ATOM 659 C C . ILE A 1 83 ? 1.062 2.079 -4.689 1.00 95.56 83 ILE A C 1
ATOM 661 O O . ILE A 1 83 ? 1.320 2.659 -3.634 1.00 95.56 83 ILE A O 1
ATOM 665 N N . LEU A 1 84 ? 0.012 2.409 -5.448 1.00 93.19 84 LEU A N 1
ATOM 666 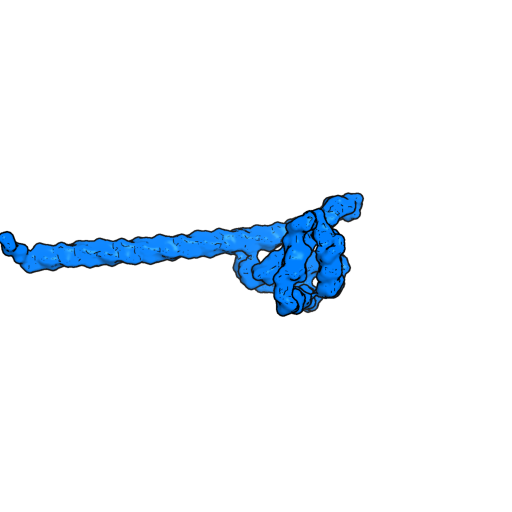C CA . LEU A 1 84 ? -0.910 3.484 -5.083 1.00 93.19 84 LEU A CA 1
ATOM 667 C C . LEU A 1 84 ? -1.619 3.186 -3.753 1.00 93.19 84 LEU A C 1
ATOM 669 O O . LEU A 1 84 ? -1.631 4.032 -2.863 1.00 93.19 84 LEU A O 1
ATOM 673 N N . MET A 1 85 ? -2.124 1.962 -3.582 1.00 94.00 85 MET A N 1
ATOM 674 C CA . MET A 1 85 ? -2.789 1.530 -2.346 1.00 94.00 85 MET A CA 1
ATOM 675 C C . MET A 1 85 ? -1.852 1.570 -1.128 1.00 94.00 85 MET A C 1
ATOM 677 O O . MET A 1 85 ? -2.278 1.957 -0.039 1.00 94.00 85 MET A O 1
ATOM 681 N N . HIS A 1 86 ? -0.577 1.205 -1.309 1.00 95.50 86 HIS A N 1
ATOM 682 C CA . HIS A 1 86 ? 0.442 1.292 -0.260 1.00 95.50 86 HIS A CA 1
ATOM 683 C C . HIS A 1 86 ? 0.762 2.731 0.124 1.00 95.50 86 HIS A C 1
ATOM 685 O O . HIS A 1 86 ? 0.996 3.007 1.293 1.00 95.50 86 HIS A O 1
ATOM 691 N N . TRP A 1 87 ? 0.749 3.659 -0.829 1.00 94.94 87 TRP A N 1
ATOM 692 C CA . TRP A 1 87 ? 0.920 5.072 -0.519 1.00 94.94 87 TRP A CA 1
ATOM 693 C C . TRP A 1 87 ? -0.294 5.648 0.225 1.00 94.94 87 TRP A C 1
ATOM 695 O O . TRP A 1 87 ? -0.129 6.272 1.272 1.00 94.94 87 TRP A O 1
ATOM 705 N N . GLU A 1 88 ? -1.517 5.399 -0.256 1.00 92.94 88 GLU A N 1
ATOM 706 C CA . GLU A 1 88 ? -2.743 5.927 0.368 1.00 92.94 88 GLU A CA 1
ATOM 707 C C . GLU A 1 88 ? -2.946 5.427 1.804 1.00 92.94 88 GLU A C 1
ATOM 709 O O . GLU A 1 88 ? -3.556 6.111 2.631 1.00 92.94 88 GLU A O 1
ATOM 714 N N . ARG A 1 89 ? -2.446 4.224 2.106 1.00 94.25 89 ARG A N 1
ATOM 715 C CA . ARG A 1 89 ? -2.621 3.551 3.399 1.00 94.25 89 ARG A CA 1
ATOM 716 C C . ARG A 1 89 ? -1.295 3.245 4.093 1.00 94.25 89 ARG A C 1
ATOM 718 O O . ARG A 1 89 ? -1.279 2.374 4.955 1.00 94.25 89 ARG A O 1
ATOM 725 N N . GLU A 1 90 ? -0.226 3.985 3.785 1.00 94.62 90 GLU A N 1
ATOM 726 C CA . GLU A 1 90 ? 1.148 3.711 4.251 1.00 94.62 90 GLU A CA 1
ATOM 727 C C . GLU A 1 90 ? 1.204 3.399 5.751 1.00 94.62 90 GLU A C 1
ATOM 729 O O . GLU A 1 90 ? 1.606 2.312 6.156 1.00 94.62 90 GLU A O 1
ATOM 734 N N . ALA A 1 91 ? 0.724 4.324 6.587 1.00 94.06 91 ALA A N 1
ATOM 735 C CA . ALA A 1 91 ? 0.778 4.166 8.039 1.00 94.06 91 ALA A CA 1
ATOM 736 C C . ALA A 1 91 ? -0.093 3.008 8.558 1.00 94.06 91 ALA A C 1
ATOM 738 O O . ALA A 1 91 ? 0.247 2.387 9.562 1.00 94.06 91 ALA A O 1
ATOM 739 N N . ALA A 1 92 ? -1.224 2.730 7.902 1.00 94.62 92 ALA A N 1
ATOM 740 C CA . ALA A 1 92 ? -2.140 1.670 8.313 1.00 94.62 92 ALA A CA 1
ATOM 741 C C . ALA A 1 92 ? -1.600 0.289 7.933 1.00 94.62 92 ALA A C 1
ATOM 743 O O . ALA A 1 92 ? -1.653 -0.628 8.747 1.00 94.62 92 ALA A O 1
ATOM 744 N N . ILE A 1 93 ? -1.037 0.161 6.731 1.00 95.50 93 ILE A N 1
ATOM 745 C CA . ILE A 1 93 ? -0.395 -1.063 6.258 1.00 95.50 93 ILE A CA 1
ATOM 746 C C . ILE A 1 93 ? 0.834 -1.365 7.106 1.00 95.50 93 ILE A C 1
ATOM 748 O O . ILE A 1 93 ? 0.899 -2.450 7.675 1.00 95.50 93 ILE A O 1
ATOM 752 N N . ASP A 1 94 ? 1.749 -0.405 7.271 1.00 94.81 94 ASP A N 1
ATOM 753 C CA . ASP A 1 94 ? 2.970 -0.589 8.065 1.00 94.81 94 ASP A CA 1
ATOM 754 C C . ASP A 1 94 ? 2.655 -0.998 9.514 1.00 94.81 94 ASP A C 1
ATOM 756 O O . ASP A 1 94 ? 3.349 -1.842 10.083 1.00 94.81 94 ASP A O 1
ATOM 760 N N . ALA A 1 95 ? 1.584 -0.448 10.102 1.00 94.12 95 ALA A N 1
ATOM 761 C CA . ALA A 1 95 ? 1.105 -0.849 11.423 1.00 94.12 95 ALA A CA 1
ATOM 762 C C . ALA A 1 95 ? 0.453 -2.242 11.425 1.00 94.12 95 ALA A C 1
ATOM 764 O O . ALA A 1 95 ? 0.647 -3.005 12.367 1.00 94.12 95 ALA A O 1
ATOM 765 N N . ALA A 1 96 ? -0.319 -2.587 10.392 1.00 93.00 96 ALA A N 1
ATOM 766 C CA . ALA A 1 96 ? -0.990 -3.880 10.291 1.00 93.00 96 ALA A CA 1
ATOM 767 C C . ALA A 1 96 ? -0.003 -5.040 10.078 1.00 93.00 96 ALA A C 1
ATOM 769 O O . ALA A 1 96 ? -0.229 -6.128 10.603 1.00 93.00 96 ALA A O 1
ATOM 770 N N . VAL A 1 97 ? 1.096 -4.807 9.351 1.00 92.50 97 VAL A N 1
ATOM 771 C CA . VAL A 1 97 ? 2.187 -5.782 9.168 1.00 92.50 97 VAL A CA 1
ATOM 772 C C . VAL A 1 97 ? 3.275 -5.691 10.245 1.00 92.50 97 VAL A C 1
ATOM 774 O O . VAL A 1 97 ? 4.272 -6.406 10.163 1.00 92.50 97 VAL A O 1
ATOM 777 N N . ASP A 1 98 ? 3.112 -4.796 11.223 1.00 93.19 98 ASP A N 1
ATOM 778 C CA . ASP A 1 98 ? 4.072 -4.529 12.303 1.00 93.19 98 ASP A CA 1
ATOM 779 C C . ASP A 1 98 ? 5.515 -4.304 11.801 1.00 93.19 98 ASP A C 1
ATOM 781 O O . ASP A 1 98 ? 6.494 -4.771 12.378 1.00 93.19 98 ASP A O 1
ATOM 785 N N . THR A 1 99 ? 5.657 -3.623 10.660 1.00 91.81 99 THR A N 1
ATOM 786 C CA . THR A 1 99 ? 6.947 -3.406 9.989 1.00 91.81 99 THR A CA 1
ATOM 787 C C . THR A 1 99 ? 7.013 -1.979 9.438 1.00 91.81 99 THR A C 1
ATOM 789 O O . THR A 1 99 ? 6.538 -1.716 8.330 1.00 91.81 99 THR A O 1
ATOM 792 N N . PRO A 1 100 ? 7.616 -1.029 10.177 1.00 91.69 100 PRO A N 1
ATOM 793 C CA . PRO A 1 100 ? 7.796 0.338 9.699 1.00 91.69 100 PRO A CA 1
ATOM 794 C C . PRO A 1 100 ? 8.617 0.393 8.406 1.00 91.69 100 PRO A C 1
ATOM 796 O O . PRO A 1 100 ? 9.683 -0.214 8.308 1.00 91.69 100 PRO A O 1
ATOM 799 N N . GLY A 1 101 ? 8.145 1.154 7.421 1.00 92.62 101 GLY A N 1
ATOM 800 C CA . GLY A 1 101 ? 8.785 1.274 6.114 1.00 92.62 101 GLY A CA 1
ATOM 801 C C . GLY A 1 101 ? 8.454 0.135 5.148 1.00 92.62 101 GLY A C 1
ATOM 802 O O . GLY A 1 101 ? 8.975 0.148 4.030 1.00 92.62 101 GLY A O 1
ATOM 803 N N . HIS A 1 102 ? 7.586 -0.812 5.526 1.00 94.56 102 HIS A N 1
ATOM 804 C CA . HIS A 1 102 ? 7.154 -1.906 4.655 1.00 94.56 102 HIS A CA 1
ATOM 805 C C . HIS A 1 102 ? 6.618 -1.391 3.320 1.00 94.56 102 HIS A C 1
ATOM 807 O O . HIS A 1 102 ? 7.070 -1.833 2.266 1.00 94.56 102 HIS A O 1
ATOM 813 N N . SER A 1 103 ? 5.726 -0.401 3.348 1.00 96.19 103 SER A N 1
ATOM 814 C CA . SER A 1 103 ? 5.120 0.170 2.142 1.00 96.19 103 SER A CA 1
ATOM 815 C C . SER A 1 103 ? 6.154 0.780 1.194 1.00 96.19 103 SER A C 1
ATOM 817 O O . SER A 1 103 ? 6.059 0.618 -0.023 1.00 96.19 103 SER A O 1
ATOM 819 N N . LYS A 1 104 ? 7.190 1.433 1.736 1.00 96.00 104 LYS A N 1
ATOM 820 C CA . LYS A 1 104 ? 8.297 1.980 0.939 1.00 96.00 104 LYS A CA 1
ATOM 821 C C . LYS A 1 104 ? 9.216 0.882 0.398 1.00 96.00 104 LYS A C 1
ATOM 823 O O . LYS A 1 104 ? 9.634 0.963 -0.753 1.00 96.00 104 LYS A O 1
ATOM 828 N N . ALA A 1 105 ? 9.511 -0.150 1.190 1.00 95.88 105 ALA A N 1
ATOM 829 C CA . ALA A 1 105 ? 10.305 -1.296 0.747 1.00 95.88 105 ALA A CA 1
ATOM 830 C C . ALA A 1 105 ? 9.595 -2.075 -0.373 1.00 95.88 105 ALA A C 1
ATOM 832 O O . ALA A 1 105 ? 10.210 -2.402 -1.390 1.00 95.88 105 ALA A O 1
ATOM 833 N N . PHE A 1 106 ? 8.284 -2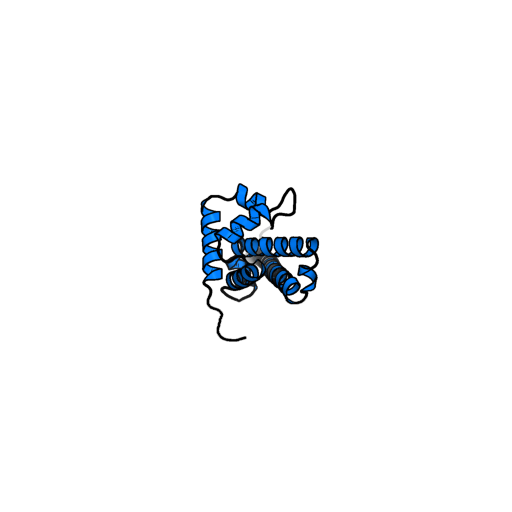.291 -0.228 1.00 96.44 106 PHE A N 1
ATOM 834 C CA . PHE A 1 106 ? 7.427 -2.832 -1.277 1.00 96.44 106 PHE A CA 1
ATOM 835 C C . PHE A 1 106 ? 7.493 -1.965 -2.538 1.00 96.44 106 PHE A C 1
ATOM 837 O O . PHE A 1 106 ? 7.803 -2.480 -3.612 1.00 96.44 106 PHE A O 1
ATOM 844 N N . ALA A 1 107 ? 7.271 -0.652 -2.411 1.00 96.75 107 ALA A N 1
ATOM 845 C CA . ALA A 1 107 ? 7.301 0.263 -3.546 1.00 96.75 107 ALA A CA 1
ATOM 846 C C . ALA A 1 107 ? 8.661 0.258 -4.260 1.00 96.75 107 ALA A C 1
ATOM 848 O O . ALA A 1 107 ? 8.691 0.231 -5.486 1.00 96.75 107 ALA A O 1
ATOM 849 N N . LYS A 1 108 ? 9.781 0.208 -3.528 1.00 96.12 108 LYS A N 1
ATOM 850 C CA . LYS A 1 108 ? 11.126 0.097 -4.115 1.00 96.12 108 LYS A CA 1
ATOM 851 C C . LYS A 1 108 ? 11.261 -1.153 -4.986 1.00 96.12 108 LYS A C 1
ATOM 853 O O . LYS A 1 108 ? 11.682 -1.058 -6.137 1.00 96.12 108 LYS A O 1
ATOM 858 N N . ARG A 1 109 ? 10.884 -2.316 -4.445 1.00 95.62 109 ARG A N 1
ATOM 859 C CA . ARG A 1 109 ? 10.924 -3.599 -5.165 1.00 95.62 109 ARG A CA 1
ATOM 860 C C . ARG A 1 109 ? 10.025 -3.570 -6.400 1.00 95.62 109 ARG A C 1
ATOM 862 O O . ARG A 1 109 ? 10.467 -3.911 -7.492 1.00 95.62 109 ARG A O 1
ATOM 869 N N . ALA A 1 110 ? 8.788 -3.112 -6.232 1.00 96.12 110 ALA A N 1
ATOM 870 C CA . ALA A 1 110 ? 7.799 -3.010 -7.296 1.00 96.12 110 ALA A CA 1
ATOM 871 C C . ALA A 1 110 ? 8.254 -2.072 -8.430 1.00 96.12 110 ALA A C 1
ATOM 873 O O . ALA A 1 110 ? 8.149 -2.427 -9.599 1.00 96.12 110 ALA A O 1
ATOM 874 N N . LEU A 1 111 ? 8.826 -0.908 -8.101 1.00 95.75 111 LEU A N 1
ATOM 875 C CA . LEU A 1 111 ? 9.400 0.014 -9.087 1.00 95.75 111 LEU A CA 1
ATOM 876 C C . LEU A 1 111 ? 10.545 -0.627 -9.880 1.00 95.75 111 LEU A C 1
ATOM 878 O O . LEU A 1 111 ? 10.638 -0.398 -11.084 1.00 95.75 111 LEU A O 1
ATOM 882 N N . GLY A 1 112 ? 11.371 -1.456 -9.233 1.00 94.50 112 GLY A N 1
ATOM 883 C CA . GLY A 1 112 ? 12.416 -2.234 -9.900 1.00 94.50 112 GLY A CA 1
ATOM 884 C C . GLY A 1 112 ? 11.856 -3.209 -10.938 1.00 94.50 112 GLY A C 1
ATOM 885 O O . GLY A 1 112 ? 12.333 -3.228 -12.069 1.00 94.50 112 GLY A O 1
ATOM 886 N N . LEU A 1 113 ? 10.803 -3.957 -10.589 1.00 93.38 113 LEU A N 1
ATOM 887 C CA . LEU A 1 113 ? 10.128 -4.882 -11.515 1.00 93.38 113 LEU A CA 1
ATOM 888 C C . LEU A 1 113 ? 9.449 -4.166 -12.687 1.00 93.38 113 LEU A C 1
ATOM 890 O O . LEU A 1 113 ? 9.397 -4.698 -13.792 1.00 93.38 113 LEU A O 1
ATOM 894 N N . LEU A 1 114 ? 8.944 -2.956 -12.447 1.00 93.69 114 LEU A N 1
ATOM 895 C CA . LEU A 1 114 ? 8.330 -2.101 -13.463 1.00 93.69 114 LEU A CA 1
ATOM 896 C C . LEU A 1 114 ? 9.350 -1.281 -14.271 1.00 93.69 114 LEU A C 1
ATOM 898 O O . LEU A 1 114 ? 8.942 -0.452 -15.088 1.00 93.69 114 LEU A O 1
ATOM 902 N N . GLU A 1 115 ? 10.651 -1.464 -14.024 1.00 92.88 115 GLU A N 1
ATOM 903 C CA . GLU A 1 115 ? 11.752 -0.731 -14.666 1.00 92.88 115 GLU A CA 1
ATOM 904 C C . GLU A 1 115 ? 11.633 0.803 -14.524 1.00 92.88 115 GLU A C 1
ATOM 906 O O . GLU A 1 115 ? 12.079 1.579 -15.371 1.00 92.88 115 GLU A O 1
ATOM 911 N N . CYS A 1 116 ? 11.022 1.266 -13.432 1.00 93.88 116 CYS A N 1
ATOM 912 C CA . CYS A 1 116 ? 10.793 2.680 -13.156 1.00 93.88 116 CYS A CA 1
ATOM 913 C C . CYS A 1 116 ? 11.886 3.228 -12.230 1.00 93.88 116 CYS A C 1
ATOM 915 O O . CYS A 1 116 ? 11.862 3.016 -11.020 1.00 93.88 116 CYS A O 1
ATOM 917 N N . THR A 1 117 ? 12.836 3.975 -12.796 1.00 92.44 117 THR A N 1
ATOM 918 C CA . THR A 1 117 ? 13.994 4.496 -12.040 1.00 92.44 117 THR A CA 1
ATOM 919 C C . THR A 1 117 ? 13.747 5.834 -11.351 1.00 92.44 117 THR A C 1
ATOM 921 O O . THR A 1 117 ? 14.478 6.207 -10.435 1.00 92.44 117 THR A O 1
ATOM 924 N N . THR A 1 118 ? 12.720 6.570 -11.777 1.00 93.75 118 THR A N 1
ATOM 925 C CA . THR A 1 118 ? 12.350 7.865 -11.201 1.00 93.75 118 THR A CA 1
ATOM 926 C C . THR A 1 118 ? 10.847 7.937 -10.922 1.00 93.75 118 THR A C 1
ATOM 928 O O . THR A 1 118 ? 10.060 7.246 -11.578 1.00 93.75 118 THR A O 1
ATOM 931 N N . PRO A 1 119 ? 10.398 8.812 -9.999 1.00 92.88 119 PRO A N 1
ATOM 932 C CA . PRO A 1 119 ? 8.969 9.045 -9.788 1.00 92.88 119 PRO A CA 1
ATOM 933 C C . PRO A 1 119 ? 8.242 9.513 -11.056 1.00 92.88 119 PRO A C 1
ATOM 935 O O . PRO A 1 119 ? 7.068 9.206 -11.248 1.00 92.88 119 PRO A O 1
ATOM 938 N N . ASP A 1 120 ? 8.926 10.260 -11.927 1.00 91.38 120 ASP A N 1
ATOM 939 C CA . ASP A 1 120 ? 8.349 10.758 -13.175 1.00 91.38 120 ASP A CA 1
ATOM 940 C C . ASP A 1 120 ? 8.197 9.657 -14.229 1.00 91.38 120 ASP A C 1
ATOM 942 O O . ASP A 1 120 ? 7.210 9.678 -14.966 1.00 91.38 120 ASP A O 1
ATOM 946 N N . ASP A 1 121 ? 9.105 8.674 -14.266 1.00 92.12 121 ASP A N 1
ATOM 947 C CA . ASP A 1 121 ? 8.946 7.487 -15.113 1.00 92.12 121 ASP A CA 1
ATOM 948 C C . ASP A 1 121 ? 7.673 6.742 -14.735 1.00 92.12 121 ASP A C 1
ATOM 950 O O . ASP A 1 121 ? 6.800 6.555 -15.577 1.00 92.12 121 ASP A O 1
ATOM 954 N N . PHE A 1 122 ? 7.504 6.424 -13.451 1.00 91.88 122 PHE A N 1
ATOM 955 C CA . PHE A 1 122 ? 6.320 5.713 -12.976 1.00 91.88 122 PHE A CA 1
ATOM 956 C C . PHE A 1 122 ? 5.023 6.472 -13.306 1.00 91.88 122 PHE A C 1
ATOM 958 O O . PHE A 1 122 ? 4.080 5.902 -13.853 1.00 91.88 122 PHE A O 1
ATOM 965 N N . VAL A 1 123 ? 4.984 7.787 -13.058 1.00 88.19 123 VAL A N 1
ATOM 966 C CA . VAL A 1 123 ? 3.819 8.633 -13.381 1.00 88.19 123 VAL A CA 1
ATOM 967 C C . VAL A 1 123 ? 3.533 8.687 -14.886 1.00 88.19 123 VAL A C 1
ATOM 969 O O . VAL A 1 123 ? 2.367 8.747 -15.286 1.00 88.19 123 VAL A O 1
ATOM 972 N N . ARG A 1 124 ? 4.568 8.674 -15.732 1.00 88.31 124 ARG A N 1
ATOM 973 C CA . ARG A 1 124 ? 4.410 8.606 -17.189 1.00 88.31 124 ARG A CA 1
ATOM 974 C C . ARG A 1 124 ? 3.811 7.264 -17.607 1.00 88.31 124 ARG A C 1
ATOM 976 O O . ARG A 1 124 ? 2.834 7.264 -18.354 1.00 88.31 124 ARG A O 1
ATOM 983 N N . GLU A 1 125 ? 4.357 6.158 -17.108 1.00 87.94 125 GLU A N 1
ATOM 984 C CA . GLU A 1 125 ? 3.923 4.799 -17.455 1.00 87.94 125 GLU A CA 1
ATOM 985 C C . GLU A 1 125 ? 2.503 4.484 -16.963 1.00 87.94 125 GLU A C 1
ATOM 987 O O . GLU A 1 125 ? 1.740 3.812 -17.655 1.00 87.94 125 GLU A O 1
ATOM 992 N N . LEU A 1 126 ? 2.082 5.039 -15.825 1.00 82.12 126 LEU A N 1
ATOM 993 C CA . LEU A 1 126 ? 0.702 4.937 -15.335 1.00 82.12 126 LEU A CA 1
ATOM 994 C C . LEU A 1 126 ? -0.338 5.473 -16.318 1.00 82.12 126 LEU A C 1
ATOM 996 O O . LEU A 1 126 ? -1.422 4.909 -16.449 1.00 82.12 126 LEU A O 1
ATOM 1000 N N . ARG A 1 127 ? -0.012 6.568 -17.012 1.00 74.19 127 ARG A N 1
ATOM 1001 C CA . ARG A 1 127 ? -0.923 7.233 -17.955 1.00 74.19 127 ARG A CA 1
ATOM 1002 C C . ARG A 1 127 ? -1.016 6.525 -19.304 1.00 74.19 127 ARG A C 1
ATOM 1004 O O . ARG A 1 127 ? -1.895 6.867 -20.089 1.00 74.19 127 ARG A O 1
ATOM 1011 N N . SER A 1 128 ? -0.104 5.601 -19.597 1.00 76.06 128 SER A N 1
ATOM 1012 C CA . SER A 1 128 ? 0.036 4.994 -20.923 1.00 76.06 128 SER A CA 1
ATOM 1013 C C . SER A 1 128 ? 0.007 3.467 -20.890 1.00 76.06 128 SER A C 1
ATOM 1015 O O . SER A 1 128 ? -0.807 2.859 -21.580 1.00 76.06 128 SER A O 1
ATOM 1017 N N . ARG A 1 129 ? 0.895 2.843 -20.111 1.00 80.25 129 ARG A N 1
ATOM 1018 C CA . ARG A 1 129 ? 1.181 1.402 -20.135 1.00 80.25 129 ARG A CA 1
ATOM 1019 C C . ARG A 1 129 ? 0.485 0.627 -19.029 1.00 80.25 129 ARG A C 1
ATOM 1021 O O . ARG A 1 129 ? 0.023 -0.481 -19.296 1.00 80.25 129 ARG A O 1
ATOM 1028 N N . PHE A 1 130 ? 0.398 1.182 -17.822 1.00 84.31 130 PHE A N 1
ATOM 1029 C CA . PHE A 1 130 ? -0.191 0.462 -16.688 1.00 84.31 130 PHE A CA 1
ATOM 1030 C C . PHE A 1 130 ? -1.703 0.601 -16.606 1.00 84.31 130 PHE A C 1
ATOM 1032 O O . PHE A 1 130 ? -2.323 -0.177 -15.898 1.00 84.31 130 PHE A O 1
ATOM 1039 N N . SER A 1 131 ? -2.318 1.533 -17.337 1.00 83.00 131 SER A N 1
ATOM 1040 C CA . SER A 1 131 ? -3.773 1.576 -17.414 1.00 83.00 131 SER A CA 1
ATOM 1041 C C . SER A 1 131 ? -4.315 0.577 -18.437 1.00 83.00 131 SER A C 1
ATOM 1043 O O . SER A 1 131 ? -3.889 0.547 -19.600 1.00 83.00 131 SER A O 1
ATOM 1045 N N . ILE A 1 132 ? -5.248 -0.269 -18.002 1.00 84.62 132 ILE A N 1
ATOM 1046 C CA . ILE A 1 132 ? -5.782 -1.356 -18.836 1.00 84.62 132 ILE A CA 1
ATOM 1047 C C . ILE A 1 132 ? -7.304 -1.363 -18.941 1.00 84.62 132 ILE A C 1
ATOM 1049 O O . ILE A 1 132 ? -7.828 -1.954 -19.887 1.00 84.62 132 ILE A O 1
ATOM 1053 N N . TYR A 1 133 ? -8.004 -0.676 -18.036 1.00 77.62 133 TYR A N 1
ATOM 1054 C CA . TYR A 1 133 ? -9.465 -0.624 -18.012 1.00 77.62 133 TYR A CA 1
ATOM 1055 C C . TYR A 1 133 ? -10.007 0.717 -18.540 1.00 77.62 133 TYR A C 1
ATOM 1057 O O . TYR A 1 133 ? -9.344 1.743 -18.410 1.00 77.62 133 TYR A O 1
ATOM 1065 N N . PRO A 1 134 ? -11.220 0.749 -19.125 1.00 69.50 134 PRO A N 1
ATOM 1066 C CA . PRO A 1 134 ? -11.850 2.002 -19.557 1.00 69.50 134 PRO A CA 1
ATOM 1067 C C . PRO A 1 134 ? -12.108 2.980 -18.398 1.00 69.50 134 PRO A C 1
ATOM 1069 O O . PRO A 1 134 ? -11.937 4.183 -18.568 1.00 69.50 134 PRO A O 1
ATOM 1072 N N . ASP A 1 135 ? -12.460 2.449 -17.223 1.00 72.94 135 ASP A N 1
ATOM 1073 C CA . ASP A 1 135 ? -12.689 3.186 -15.973 1.00 72.94 135 ASP A CA 1
ATOM 1074 C C . ASP A 1 135 ? -11.602 2.846 -14.945 1.00 72.94 135 ASP A C 1
ATOM 1076 O O . ASP A 1 135 ? -11.869 2.388 -13.835 1.00 72.94 135 ASP A O 1
ATOM 1080 N N . ASP A 1 136 ? -10.345 2.996 -15.352 1.00 79.44 136 ASP A N 1
ATOM 1081 C CA . ASP A 1 136 ? -9.211 2.623 -14.518 1.00 79.44 136 ASP A CA 1
ATOM 1082 C C . ASP A 1 136 ? -9.061 3.551 -13.305 1.00 79.44 136 ASP A C 1
ATOM 1084 O O . ASP A 1 136 ? -8.908 4.773 -13.444 1.00 79.44 136 ASP A O 1
ATOM 1088 N N . GLU A 1 137 ? -9.056 2.959 -12.107 1.00 74.44 137 GLU A N 1
ATOM 1089 C CA . GLU A 1 137 ? -8.816 3.666 -10.849 1.00 74.44 137 GLU A CA 1
ATOM 1090 C C . GLU A 1 137 ? -7.514 4.476 -10.912 1.00 74.44 137 GLU A C 1
ATOM 1092 O O . GLU A 1 137 ? -7.505 5.623 -10.464 1.00 74.44 137 GLU A O 1
ATOM 1097 N N . LEU A 1 138 ? -6.470 3.957 -11.569 1.00 80.19 138 LEU A N 1
ATOM 1098 C CA . LEU A 1 138 ? -5.185 4.638 -11.736 1.00 80.19 138 LEU A CA 1
ATOM 1099 C C . LEU A 1 138 ? -5.336 5.951 -12.511 1.00 80.19 138 LEU A C 1
ATOM 1101 O O . LEU A 1 138 ? -4.899 7.005 -12.050 1.00 80.19 138 LEU A O 1
ATOM 1105 N N . VAL A 1 139 ? -5.990 5.920 -13.675 1.00 75.19 139 VAL A N 1
ATOM 1106 C CA . VAL A 1 139 ? -6.192 7.119 -14.510 1.00 75.19 139 VAL A CA 1
ATOM 1107 C C . VAL A 1 139 ? -7.122 8.103 -13.816 1.00 75.19 139 VAL A C 1
ATOM 1109 O O . VAL A 1 139 ? -6.863 9.312 -13.798 1.00 75.19 139 VAL A O 1
ATOM 1112 N N . SER A 1 140 ? -8.191 7.586 -13.207 1.00 76.31 140 SER A N 1
ATOM 1113 C CA . SER A 1 140 ? -9.157 8.409 -12.491 1.00 76.31 140 SER A CA 1
ATOM 1114 C C . SER A 1 140 ? -8.499 9.147 -11.322 1.00 76.31 140 SER A C 1
ATOM 1116 O O . SER A 1 140 ? -8.716 10.353 -11.189 1.00 76.31 140 SER A O 1
ATOM 1118 N N . TRP A 1 141 ? -7.618 8.479 -10.569 1.00 77.44 141 TRP A N 1
ATOM 1119 C CA . TRP A 1 141 ? -6.845 9.066 -9.481 1.00 77.44 141 TRP A CA 1
ATOM 1120 C C . TRP A 1 141 ? -5.992 10.230 -9.994 1.00 77.44 141 TRP A C 1
ATOM 1122 O O . TRP A 1 141 ? -6.153 11.356 -9.537 1.00 77.44 141 TRP A O 1
ATOM 1132 N N . PHE A 1 142 ? -5.197 10.038 -11.052 1.00 72.31 142 PHE A N 1
ATOM 1133 C CA . PHE A 1 142 ? -4.388 11.131 -11.616 1.00 72.31 142 PHE A CA 1
ATOM 1134 C C . PHE A 1 142 ? -5.199 12.334 -12.097 1.00 72.31 142 PHE A C 1
ATOM 1136 O O . PHE A 1 142 ? -4.720 13.465 -12.016 1.00 72.31 142 PHE A O 1
ATOM 1143 N N . SER A 1 143 ? -6.387 12.095 -12.651 1.00 71.38 143 SER A N 1
ATOM 1144 C CA . SER A 1 143 ? -7.235 13.166 -13.184 1.00 71.38 143 SER A CA 1
ATOM 1145 C C . SER A 1 143 ? -7.990 13.942 -12.102 1.00 71.38 143 SER A C 1
ATOM 1147 O O . SER A 1 143 ? -8.325 15.107 -12.314 1.00 71.38 143 SER A O 1
ATOM 1149 N N . ARG A 1 144 ? -8.270 13.305 -10.958 1.00 76.62 144 ARG A N 1
ATOM 1150 C CA . ARG A 1 144 ? -9.127 13.848 -9.892 1.00 76.62 144 ARG A CA 1
ATOM 1151 C C . ARG A 1 144 ? -8.353 14.281 -8.650 1.00 76.62 144 ARG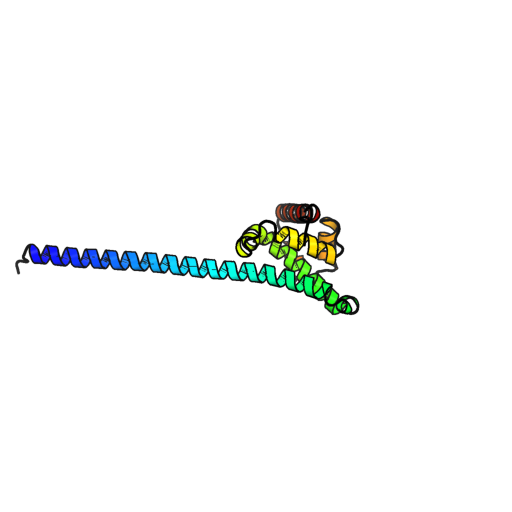 A C 1
ATOM 1153 O O . ARG A 1 144 ? -8.890 15.065 -7.869 1.00 76.62 144 ARG A O 1
ATOM 1160 N N . SER A 1 145 ? -7.127 13.799 -8.467 1.00 72.62 145 SER A N 1
ATOM 1161 C CA . SER A 1 145 ? -6.327 14.113 -7.288 1.00 72.62 145 SER A CA 1
ATOM 1162 C C . SER A 1 145 ? -5.874 15.578 -7.284 1.00 72.62 145 SER A C 1
ATOM 1164 O O . SER A 1 145 ? -5.400 16.091 -8.304 1.00 72.62 145 SER A O 1
ATOM 1166 N N . PRO A 1 146 ? -5.986 16.270 -6.136 1.00 78.88 146 PRO A N 1
ATOM 1167 C CA . PRO A 1 146 ? -5.398 17.583 -5.929 1.00 78.88 146 PRO A CA 1
ATOM 1168 C C . PRO A 1 146 ? -3.915 17.631 -6.344 1.00 78.88 146 PRO A C 1
ATOM 1170 O O . PRO A 1 146 ? -3.184 16.661 -6.132 1.00 78.88 146 PRO A O 1
ATOM 1173 N N . PRO A 1 147 ? -3.403 18.775 -6.839 1.00 76.81 147 PRO A N 1
ATOM 1174 C CA . PRO A 1 147 ? -1.988 18.911 -7.202 1.00 76.81 147 PRO A CA 1
ATOM 1175 C C . PRO A 1 147 ? -1.013 18.559 -6.064 1.00 76.81 147 PRO A C 1
ATOM 1177 O O . PRO A 1 147 ? 0.094 18.089 -6.322 1.00 76.81 147 PRO A O 1
ATOM 1180 N N . GLY A 1 148 ? -1.428 18.767 -4.808 1.00 82.75 148 GLY A N 1
ATOM 1181 C CA . GLY A 1 148 ? -0.651 18.405 -3.619 1.00 82.75 148 GLY A CA 1
ATOM 1182 C C . GLY A 1 148 ? -0.479 16.896 -3.431 1.00 82.75 148 GLY A C 1
ATOM 1183 O O . GLY A 1 148 ? 0.596 16.456 -3.033 1.00 82.75 148 GLY A O 1
ATOM 1184 N N . ASP A 1 149 ? -1.478 16.096 -3.796 1.00 87.50 149 ASP A N 1
ATOM 1185 C CA . ASP A 1 149 ? -1.438 14.640 -3.630 1.00 87.50 149 ASP A CA 1
ATOM 1186 C C . ASP A 1 149 ? -0.461 14.003 -4.611 1.00 87.50 149 ASP A C 1
ATOM 1188 O O . ASP A 1 149 ? 0.314 13.128 -4.237 1.00 87.50 149 ASP A O 1
ATOM 1192 N N . LEU A 1 150 ? -0.393 14.524 -5.840 1.00 89.00 150 LEU A N 1
ATOM 1193 C CA . LEU A 1 150 ? 0.618 14.100 -6.803 1.00 89.00 150 LEU A CA 1
ATOM 1194 C C . LEU A 1 150 ? 2.043 14.420 -6.322 1.00 89.00 150 LEU A C 1
ATOM 1196 O O . LEU A 1 150 ? 2.957 13.617 -6.519 1.00 89.00 150 LEU A O 1
ATOM 1200 N N . LEU A 1 151 ? 2.252 15.583 -5.700 1.00 90.62 151 LEU A N 1
ATOM 1201 C CA . LEU A 1 151 ? 3.552 15.951 -5.132 1.00 90.62 151 LEU A CA 1
ATOM 1202 C C . LEU A 1 151 ? 3.930 15.033 -3.963 1.00 90.62 151 LEU A C 1
ATOM 1204 O O . LEU A 1 151 ? 5.060 14.544 -3.921 1.00 90.62 151 LEU A O 1
ATOM 1208 N N . ASN A 1 152 ? 2.983 14.753 -3.066 1.00 93.06 152 ASN A N 1
ATOM 1209 C CA . ASN A 1 152 ? 3.176 13.846 -1.935 1.00 93.06 152 ASN A CA 1
ATOM 1210 C C . ASN A 1 152 ? 3.444 12.411 -2.399 1.00 93.06 152 ASN A C 1
ATOM 1212 O O . ASN A 1 152 ? 4.343 11.753 -1.878 1.00 93.06 152 ASN A O 1
ATOM 1216 N N . PHE A 1 153 ? 2.732 11.949 -3.426 1.00 93.75 153 PHE A N 1
ATOM 1217 C CA . PHE A 1 153 ? 2.960 10.639 -4.019 1.00 93.75 153 PHE A CA 1
ATOM 1218 C C . PHE A 1 153 ? 4.355 10.531 -4.639 1.00 93.75 153 PHE A C 1
ATOM 1220 O O . PHE A 1 153 ? 5.098 9.594 -4.357 1.00 93.75 153 PHE A O 1
ATOM 1227 N N . LYS A 1 154 ? 4.783 11.533 -5.416 1.00 94.00 154 LYS A N 1
ATOM 1228 C CA . LYS A 1 154 ? 6.153 11.568 -5.953 1.00 94.00 154 LYS A CA 1
ATOM 1229 C C . LYS A 1 154 ? 7.212 11.606 -4.851 1.00 94.00 154 LYS A C 1
ATOM 1231 O O . LYS A 1 154 ? 8.278 11.018 -5.024 1.00 94.00 154 LYS A O 1
ATOM 1236 N N . ALA A 1 155 ? 6.942 12.286 -3.735 1.00 95.38 155 ALA A N 1
ATOM 1237 C CA . ALA A 1 155 ? 7.831 12.291 -2.578 1.00 95.38 155 ALA A CA 1
ATOM 1238 C C . ALA A 1 155 ? 7.928 10.901 -1.928 1.00 95.38 155 ALA A C 1
ATOM 1240 O O . ALA A 1 155 ? 9.033 10.465 -1.611 1.00 95.38 155 ALA A O 1
ATOM 1241 N N . PHE A 1 156 ? 6.809 10.180 -1.808 1.00 96.31 156 PHE A N 1
ATOM 1242 C CA . PHE A 1 156 ? 6.789 8.785 -1.363 1.00 96.31 156 PHE A CA 1
ATOM 1243 C C . PHE A 1 156 ? 7.624 7.880 -2.280 1.00 96.31 156 PHE A C 1
ATOM 1245 O O . PHE A 1 156 ? 8.505 7.172 -1.793 1.00 96.31 156 PHE A O 1
ATOM 1252 N N . LEU A 1 157 ? 7.420 7.953 -3.601 1.00 96.50 157 LEU A N 1
ATOM 1253 C CA . LEU A 1 157 ? 8.188 7.159 -4.570 1.00 96.50 157 LEU A CA 1
ATOM 1254 C C . LEU A 1 157 ? 9.686 7.474 -4.507 1.00 96.50 157 LEU A C 1
ATOM 1256 O O . LEU A 1 157 ? 10.511 6.566 -4.554 1.00 96.50 157 LEU A O 1
ATOM 1260 N N . ARG A 1 158 ? 10.048 8.756 -4.363 1.00 96.81 158 ARG A N 1
ATOM 1261 C CA . ARG A 1 158 ? 11.446 9.166 -4.186 1.00 96.81 158 ARG A CA 1
ATOM 1262 C C . ARG A 1 158 ? 12.043 8.557 -2.917 1.00 96.81 158 ARG A C 1
ATOM 1264 O O . ARG A 1 158 ? 13.107 7.957 -2.986 1.00 96.81 158 ARG A O 1
ATOM 1271 N N . ALA A 1 159 ? 11.336 8.651 -1.793 1.00 95.88 159 ALA A N 1
ATOM 1272 C CA . ALA A 1 159 ? 11.786 8.071 -0.532 1.00 95.88 159 ALA A CA 1
ATOM 1273 C C . ALA A 1 159 ? 11.916 6.537 -0.597 1.00 95.88 159 ALA A C 1
ATOM 1275 O O . ALA A 1 159 ? 12.796 5.974 0.046 1.00 95.88 159 ALA A O 1
ATOM 1276 N N . ALA A 1 160 ? 11.064 5.859 -1.372 1.00 95.69 160 ALA A N 1
ATOM 1277 C CA . ALA A 1 160 ? 11.182 4.426 -1.628 1.00 95.69 160 ALA A CA 1
ATOM 1278 C C . ALA A 1 160 ? 12.436 4.089 -2.455 1.00 95.69 160 ALA A C 1
ATOM 1280 O O . ALA A 1 160 ? 13.181 3.181 -2.096 1.00 95.69 160 ALA A O 1
ATOM 1281 N N . LEU A 1 161 ? 12.710 4.839 -3.527 1.00 94.44 161 LEU A N 1
ATOM 1282 C CA . LEU A 1 161 ? 13.907 4.650 -4.359 1.00 94.44 161 LEU A CA 1
ATOM 1283 C C . LEU A 1 161 ? 15.210 4.901 -3.583 1.00 94.44 161 LEU A C 1
ATOM 1285 O O . LEU A 1 161 ? 16.198 4.201 -3.790 1.00 94.44 161 LEU A O 1
ATOM 1289 N N . GLU A 1 162 ? 15.195 5.869 -2.667 1.00 93.19 162 GLU A N 1
ATOM 1290 C CA . GLU A 1 162 ? 16.324 6.219 -1.794 1.00 93.19 162 GLU A CA 1
ATOM 1291 C C . GLU A 1 162 ? 16.467 5.292 -0.574 1.00 93.19 162 GLU A C 1
ATOM 1293 O O . GLU A 1 162 ? 17.414 5.431 0.203 1.00 93.19 162 GLU A O 1
ATOM 1298 N N . LEU A 1 163 ? 15.547 4.340 -0.379 1.00 90.19 163 LEU A N 1
ATOM 1299 C CA . LEU A 1 163 ? 15.598 3.418 0.749 1.00 90.19 163 LEU A CA 1
ATOM 1300 C C . LEU A 1 163 ? 16.835 2.517 0.608 1.00 90.19 163 LEU A C 1
ATOM 1302 O O . LEU A 1 163 ? 16.898 1.662 -0.279 1.00 90.19 163 LEU A O 1
ATOM 1306 N N . ASN A 1 164 ? 17.829 2.687 1.479 1.00 74.25 164 ASN A N 1
ATOM 1307 C CA . ASN A 1 164 ? 18.967 1.770 1.547 1.00 74.25 164 ASN A CA 1
ATOM 1308 C C . ASN A 1 164 ? 18.454 0.373 1.915 1.00 74.25 164 ASN A C 1
ATOM 1310 O O . ASN A 1 164 ? 17.631 0.241 2.822 1.00 74.25 164 ASN A O 1
ATOM 1314 N N . GLU A 1 165 ? 18.906 -0.667 1.210 1.00 58.62 165 GLU A N 1
ATOM 1315 C CA . GLU A 1 165 ? 18.554 -2.031 1.612 1.00 58.62 165 GLU A CA 1
ATOM 1316 C C . GLU A 1 165 ? 19.100 -2.287 3.021 1.00 58.62 165 GLU A C 1
ATOM 1318 O O . GLU A 1 165 ? 20.252 -1.924 3.296 1.00 58.62 165 GLU A O 1
ATOM 1323 N N . PRO A 1 166 ? 18.314 -2.881 3.936 1.00 50.47 166 PRO A N 1
ATOM 1324 C CA . PRO A 1 166 ? 18.899 -3.408 5.152 1.00 50.47 166 PRO A CA 1
ATOM 1325 C C . PRO A 1 166 ? 19.943 -4.446 4.737 1.00 50.47 166 PRO A C 1
ATOM 1327 O O . PRO A 1 166 ? 19.664 -5.355 3.958 1.00 50.47 166 PRO A O 1
ATOM 1330 N N . ALA A 1 167 ? 21.172 -4.276 5.219 1.00 35.97 167 ALA A N 1
ATOM 1331 C CA . ALA A 1 167 ? 22.242 -5.226 4.982 1.00 35.97 167 ALA A CA 1
ATOM 1332 C C . ALA A 1 167 ? 21.859 -6.585 5.598 1.00 35.97 167 ALA A C 1
ATOM 1334 O O . ALA A 1 167 ? 21.988 -6.765 6.807 1.00 35.97 167 ALA A O 1
ATOM 1335 N N . GLY A 1 168 ? 21.397 -7.527 4.774 1.00 37.66 168 GLY A N 1
ATOM 1336 C CA . GLY A 1 168 ? 21.253 -8.936 5.144 1.00 37.66 168 GLY A CA 1
ATOM 1337 C C . GLY A 1 168 ? 19.839 -9.502 5.016 1.00 37.66 168 GLY A C 1
ATOM 1338 O O . GLY A 1 168 ? 18.980 -9.254 5.861 1.00 37.66 168 GLY A O 1
ATOM 1339 N N . GLY A 1 169 ? 19.670 -10.344 3.996 1.00 31.02 169 GLY A N 1
ATOM 1340 C CA . GLY A 1 169 ? 18.709 -11.442 3.912 1.00 31.02 169 GLY A CA 1
ATOM 1341 C C . GLY A 1 169 ? 19.418 -12.634 3.290 1.00 31.02 169 GLY A C 1
ATOM 1342 O O . GLY A 1 169 ? 20.004 -12.428 2.205 1.00 31.02 169 GLY A O 1
#

Foldseek 3Di:
DDDDPVNVVVVVVVVVVVVVVVVVVVVVVVVVVVVVVLVVLLVVLQVLLVQLVVLLVCVVVPVCCVVPLVSVLQSLLSNLVSLVVCLVCVVSNCVSVVHHCSSLLSLQSSCVSVVNLALVSSLVCLCPRNDDDPPGPSNVCVVPPDPVVSVSSRVSSVVSSVDDPDPDD

Sequence (169 aa):
MRFTLTQILTTVLVVALGLALVGSQFRHQQRIAALEHALYQARKDMAIAEYGSASCQLLEFHPHFYDDPSSLRFLNHEIARSILMHWEREAAIDAAVDTPGHSKAFAKRALGLLECTTPDDFVRELRSRFSIYPDDELVSWFSRSPPGDLLNFKAFLRAALELNEPAGG

pLDDT: mean 88.35, std 10.92, range [31.02, 96.81]

Organism: NCBI:txid993517